Protein AF-A0A8A1MRL1-F1 (afdb_monomer)

Radius of gyration: 28.38 Å; Cα contacts (8 Å, |Δi|>4): 31; chains: 1; bounding box: 60×103×36 Å

Structure (mmCIF, N/CA/C/O backbone):
data_AF-A0A8A1MRL1-F1
#
_entry.id   AF-A0A8A1MRL1-F1
#
loop_
_atom_site.group_PDB
_atom_site.id
_atom_site.type_symbol
_atom_site.label_atom_id
_atom_site.label_alt_id
_atom_site.label_comp_id
_atom_site.label_asym_id
_atom_site.label_entity_id
_atom_site.label_seq_id
_atom_site.pdbx_PDB_ins_code
_atom_site.Cartn_x
_atom_site.Cartn_y
_atom_site.Cartn_z
_atom_site.occupancy
_atom_site.B_iso_or_equiv
_atom_site.auth_seq_id
_atom_site.auth_comp_id
_atom_site.auth_asym_id
_atom_site.auth_atom_id
_atom_site.pdbx_PDB_model_num
ATOM 1 N N . MET A 1 1 ? -22.180 30.311 -20.833 1.00 43.12 1 MET A N 1
ATOM 2 C CA . MET A 1 1 ? -21.777 28.913 -20.578 1.00 43.12 1 MET A CA 1
ATOM 3 C C . MET A 1 1 ? -21.797 28.727 -19.072 1.00 43.12 1 MET A C 1
ATOM 5 O O . MET A 1 1 ? -21.097 29.461 -18.391 1.00 43.12 1 MET A O 1
ATOM 9 N N . ALA A 1 2 ? -22.709 27.904 -18.555 1.00 48.59 2 ALA A N 1
ATOM 10 C CA . ALA A 1 2 ? -22.942 27.780 -17.118 1.00 48.59 2 ALA A CA 1
ATOM 11 C C . ALA A 1 2 ? -21.858 26.892 -16.495 1.00 48.59 2 ALA A C 1
ATOM 13 O O . ALA A 1 2 ? -21.764 25.704 -16.793 1.00 48.59 2 ALA A O 1
ATOM 14 N N . GLN A 1 3 ? -21.013 27.502 -15.671 1.00 61.34 3 GLN A N 1
ATOM 15 C CA . GLN A 1 3 ? -20.009 26.820 -14.872 1.00 61.34 3 GLN A CA 1
ATOM 16 C C . GLN A 1 3 ? -20.754 26.088 -13.751 1.00 61.34 3 GLN A C 1
ATOM 18 O O . GLN A 1 3 ? -21.244 26.714 -12.812 1.00 61.34 3 GLN A O 1
ATOM 23 N N . HIS A 1 4 ? -20.920 24.772 -13.898 1.00 56.91 4 HIS A N 1
ATOM 24 C CA . HIS A 1 4 ? -21.454 23.912 -12.847 1.00 56.91 4 HIS A CA 1
ATOM 25 C C . HIS A 1 4 ? -20.464 23.932 -11.683 1.00 56.91 4 HIS A C 1
ATOM 27 O O . HIS A 1 4 ? -19.473 23.206 -11.671 1.00 56.91 4 HIS A O 1
ATOM 33 N N . HIS A 1 5 ? -20.702 24.822 -10.725 1.00 59.00 5 HIS A N 1
ATOM 34 C CA . HIS A 1 5 ? -20.018 24.775 -9.449 1.00 59.00 5 HIS A CA 1
ATOM 35 C C . HIS A 1 5 ? -20.443 23.480 -8.759 1.00 59.00 5 HIS A C 1
ATOM 37 O O . HIS A 1 5 ? -21.606 23.319 -8.393 1.00 59.00 5 HIS A O 1
ATOM 43 N N . CYS A 1 6 ? -19.502 22.548 -8.604 1.00 58.97 6 CYS A N 1
ATOM 44 C CA . CYS A 1 6 ? -19.628 21.437 -7.671 1.00 58.97 6 CYS A CA 1
ATOM 45 C C . CYS A 1 6 ? -19.671 22.022 -6.256 1.00 58.97 6 CYS A C 1
ATOM 47 O O . CYS A 1 6 ? -18.657 22.094 -5.570 1.00 58.97 6 CYS A O 1
ATOM 49 N N . GLN A 1 7 ? -20.838 22.510 -5.847 1.00 65.31 7 GLN A N 1
ATOM 50 C CA . GLN A 1 7 ? -21.096 22.962 -4.491 1.00 65.31 7 GLN A CA 1
ATOM 51 C C . GLN A 1 7 ? -21.686 21.782 -3.711 1.00 65.31 7 GLN A C 1
ATOM 53 O O . GLN A 1 7 ? -22.851 21.781 -3.335 1.00 65.31 7 GLN A O 1
ATOM 58 N N . MET A 1 8 ? -20.883 20.733 -3.544 1.00 64.00 8 MET A N 1
ATOM 59 C CA . MET A 1 8 ? -21.145 19.708 -2.537 1.00 64.00 8 MET A CA 1
ATOM 60 C C . MET A 1 8 ? -20.453 20.138 -1.251 1.00 64.00 8 MET A C 1
ATOM 62 O O . MET A 1 8 ? -19.304 20.585 -1.299 1.00 64.00 8 MET A O 1
ATOM 66 N N . SER A 1 9 ? -21.148 20.020 -0.119 1.00 65.81 9 SER A N 1
ATOM 67 C CA . SER A 1 9 ? -20.500 20.244 1.167 1.00 65.81 9 SER A CA 1
ATOM 68 C C . SER A 1 9 ? -19.407 19.200 1.374 1.00 65.81 9 SER A C 1
ATOM 70 O O . SER A 1 9 ? -19.575 18.034 1.011 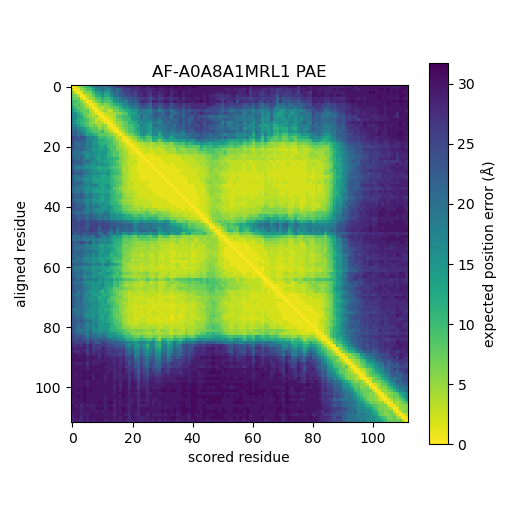1.00 65.81 9 SER A O 1
ATOM 72 N N . LEU A 1 10 ? -18.276 19.609 1.952 1.00 60.19 10 LEU A N 1
ATOM 73 C CA . LEU A 1 10 ? -17.169 18.697 2.244 1.00 60.19 10 LEU A CA 1
ATOM 74 C C . LEU A 1 10 ? -17.640 17.567 3.174 1.00 60.19 10 LEU A C 1
ATOM 76 O O . LEU A 1 10 ? -17.211 16.428 3.020 1.00 60.19 10 LEU A O 1
ATOM 80 N N . GLU A 1 11 ? -18.559 17.872 4.092 1.00 63.72 11 GLU A N 1
ATOM 81 C CA . GLU A 1 11 ? -19.136 16.886 5.011 1.00 63.72 11 GLU A CA 1
ATOM 82 C C . GLU A 1 11 ? -20.056 15.872 4.307 1.00 63.72 11 GLU A C 1
ATOM 84 O O . GLU A 1 11 ? -20.128 14.726 4.736 1.00 63.72 11 GLU A O 1
ATOM 89 N N . ASP A 1 12 ? -20.710 16.260 3.206 1.00 64.38 12 ASP A N 1
ATOM 90 C CA . ASP A 1 12 ? -21.551 15.361 2.396 1.00 64.38 12 ASP A CA 1
ATOM 91 C C . ASP A 1 12 ? -20.716 14.474 1.459 1.00 64.38 12 ASP A C 1
ATOM 93 O O . ASP A 1 12 ? -21.149 13.394 1.057 1.00 64.38 12 ASP A O 1
ATOM 97 N N . PHE A 1 13 ? -19.510 14.918 1.090 1.00 62.47 13 PHE A N 1
ATOM 98 C CA . PHE A 1 13 ? -18.565 14.122 0.304 1.00 62.47 13 PHE A CA 1
ATOM 99 C C . PHE A 1 13 ? -17.754 13.157 1.177 1.00 62.47 13 PHE A C 1
ATOM 101 O O . PHE A 1 13 ? -17.450 12.036 0.764 1.00 62.47 13 PHE A O 1
ATOM 108 N N . ILE A 1 14 ? -17.381 13.592 2.382 1.00 59.53 14 ILE A N 1
ATOM 109 C CA . ILE A 1 14 ? -16.550 12.820 3.299 1.00 59.53 14 ILE A CA 1
ATOM 110 C C . ILE A 1 14 ? -17.456 12.133 4.314 1.00 59.53 14 ILE A C 1
ATOM 112 O O . ILE A 1 14 ? -17.856 12.726 5.312 1.00 59.53 14 ILE A O 1
ATOM 116 N N . ASN A 1 15 ? -17.711 10.841 4.116 1.00 57.84 15 ASN A N 1
ATOM 117 C CA . ASN A 1 15 ? -18.248 10.023 5.195 1.00 57.84 15 ASN A CA 1
ATOM 118 C C . ASN A 1 15 ? -17.216 9.966 6.339 1.00 57.84 15 ASN A C 1
ATOM 120 O O . ASN A 1 15 ? -16.211 9.263 6.251 1.00 57.84 15 ASN A O 1
ATOM 124 N N . VAL A 1 16 ? -17.463 10.729 7.407 1.00 57.78 16 VAL A N 1
ATOM 125 C CA . VAL A 1 16 ? -16.606 10.790 8.608 1.00 57.78 16 VAL A CA 1
ATOM 126 C C . VAL A 1 16 ? -16.619 9.461 9.372 1.00 57.78 16 VAL A C 1
ATOM 128 O O . VAL A 1 16 ? -15.689 9.163 10.124 1.00 57.78 16 VAL A O 1
ATOM 131 N N . SER A 1 17 ? -17.635 8.624 9.141 1.00 60.84 17 SER A N 1
ATOM 132 C CA . SER A 1 17 ? -17.655 7.246 9.625 1.00 60.84 17 SER A CA 1
ATOM 133 C C . SER A 1 17 ? -16.708 6.420 8.759 1.00 60.84 17 SER A C 1
ATOM 135 O O . SER A 1 17 ? -17.100 5.854 7.738 1.00 60.84 17 SER A O 1
ATOM 137 N N . GLY A 1 18 ? -15.430 6.417 9.138 1.00 62.47 18 GLY A N 1
ATOM 138 C CA . GLY A 1 18 ? -14.414 5.614 8.474 1.00 62.47 18 GLY A CA 1
ATOM 139 C C . GLY A 1 18 ? -14.776 4.122 8.478 1.00 62.47 18 GLY A C 1
ATOM 140 O O . GLY A 1 18 ? -15.560 3.676 9.322 1.00 62.47 18 GLY A O 1
ATOM 141 N N . PRO A 1 19 ? -14.221 3.339 7.537 1.00 69.88 19 PRO A N 1
ATOM 142 C CA . PRO A 1 19 ? -14.375 1.891 7.542 1.00 69.88 19 PRO A CA 1
ATOM 143 C C . PRO A 1 19 ? -14.027 1.307 8.917 1.00 69.88 19 PRO A C 1
ATOM 145 O O . PRO A 1 19 ? -13.113 1.796 9.583 1.00 69.88 19 PRO A O 1
ATOM 148 N N . GLU A 1 20 ? -14.742 0.252 9.328 1.00 80.75 20 GLU A N 1
ATOM 149 C CA . GLU A 1 20 ? -14.473 -0.429 10.600 1.00 80.75 20 GLU A CA 1
ATOM 150 C C . GLU A 1 20 ? -12.977 -0.758 10.703 1.00 80.75 20 GLU A C 1
ATOM 152 O O . GLU A 1 20 ? -12.444 -1.274 9.724 1.00 80.75 20 GLU A O 1
ATOM 157 N N . PRO A 1 21 ? -12.273 -0.453 11.806 1.00 83.69 21 PRO A N 1
ATOM 158 C CA . PRO A 1 21 ? -10.837 -0.703 11.901 1.00 83.69 21 PRO A CA 1
ATOM 159 C C . PRO A 1 21 ? -10.501 -2.177 11.660 1.00 83.69 21 PRO A C 1
ATOM 161 O O . PRO A 1 21 ? -11.224 -3.067 12.108 1.00 83.69 21 PRO A O 1
ATOM 164 N N . LEU A 1 22 ? -9.388 -2.466 10.982 1.00 84.75 22 LEU A N 1
ATOM 165 C CA . LEU A 1 22 ? -8.916 -3.848 10.891 1.00 84.75 22 LEU A CA 1
ATOM 166 C C . LEU A 1 22 ? -8.490 -4.346 12.275 1.00 84.75 22 LEU A C 1
ATOM 168 O O . LEU A 1 22 ? -7.836 -3.633 13.042 1.00 8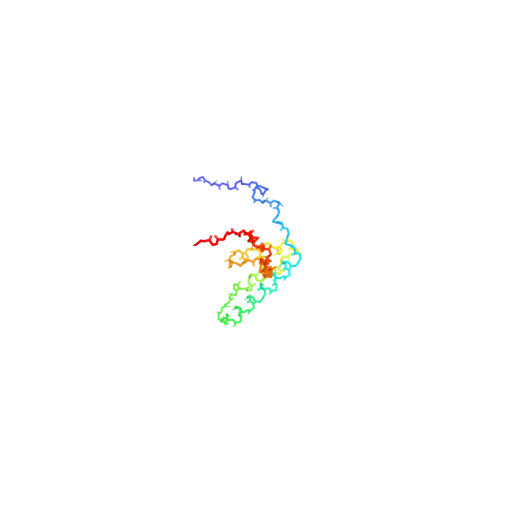4.75 22 LEU A O 1
ATOM 172 N N . ALA A 1 23 ? -8.804 -5.608 12.575 1.00 88.50 23 ALA A N 1
ATOM 173 C CA . ALA A 1 23 ? -8.244 -6.260 13.750 1.00 88.50 23 ALA A CA 1
ATOM 174 C C . ALA A 1 23 ? -6.713 -6.313 13.619 1.00 88.50 23 ALA A C 1
ATOM 176 O O . ALA A 1 23 ? -6.192 -6.584 12.537 1.00 88.50 23 ALA A O 1
ATOM 177 N N . ALA A 1 24 ? -5.977 -6.114 14.717 1.00 88.12 24 ALA A N 1
ATOM 178 C CA . ALA A 1 24 ? -4.511 -6.034 14.685 1.00 88.12 24 ALA A CA 1
ATOM 179 C C . ALA A 1 24 ? -3.848 -7.242 13.988 1.00 88.12 24 ALA A C 1
ATOM 181 O O . ALA A 1 24 ? -2.904 -7.079 13.216 1.00 88.12 24 ALA A O 1
ATOM 182 N N . VAL A 1 25 ? -4.391 -8.448 14.198 1.00 88.25 25 VAL A N 1
ATOM 183 C CA . VAL A 1 25 ? -3.923 -9.686 13.549 1.00 88.25 25 VAL A CA 1
ATOM 184 C C . VAL A 1 25 ? -4.150 -9.653 12.034 1.00 88.25 25 VAL A C 1
ATOM 186 O O . VAL A 1 25 ? -3.253 -10.004 11.270 1.00 88.25 25 VAL A O 1
ATOM 189 N N . GLN A 1 26 ? -5.325 -9.196 11.589 1.00 89.12 26 GLN A N 1
ATOM 190 C CA . GLN A 1 26 ? -5.637 -9.055 10.164 1.00 89.12 26 GLN A CA 1
ATOM 191 C C . GLN A 1 26 ? -4.735 -8.013 9.515 1.00 89.12 26 GLN A C 1
ATOM 193 O O . GLN A 1 26 ? -4.138 -8.290 8.480 1.00 89.12 26 GLN A O 1
ATOM 198 N N . ARG A 1 27 ? -4.569 -6.850 10.155 1.00 90.44 27 ARG A N 1
ATOM 199 C CA . ARG A 1 27 ? -3.690 -5.785 9.667 1.00 90.44 27 ARG A CA 1
ATOM 200 C C . ARG A 1 27 ? -2.256 -6.275 9.503 1.00 90.44 27 ARG A C 1
ATOM 202 O O . ARG A 1 27 ? -1.669 -6.057 8.447 1.00 90.44 27 ARG A O 1
ATOM 209 N N . SER A 1 28 ? -1.708 -6.957 10.513 1.00 90.75 28 SER A N 1
ATOM 210 C CA . SER A 1 28 ? -0.350 -7.514 10.446 1.00 90.75 28 SER A CA 1
ATOM 211 C C . SER A 1 28 ? -0.204 -8.461 9.260 1.00 90.75 28 SER A C 1
ATOM 213 O O . SER A 1 28 ? 0.705 -8.305 8.453 1.00 90.75 28 SER A O 1
ATOM 215 N N . ARG A 1 29 ? -1.147 -9.393 9.096 1.00 90.56 29 ARG A N 1
ATOM 216 C CA . ARG A 1 29 ? -1.107 -10.353 7.995 1.00 90.56 29 ARG A CA 1
ATOM 217 C C . ARG A 1 29 ? -1.234 -9.683 6.629 1.00 90.56 29 ARG A C 1
ATOM 219 O O . ARG A 1 29 ? -0.494 -10.021 5.706 1.00 90.56 29 ARG A O 1
ATOM 226 N N . MET A 1 30 ? -2.174 -8.747 6.499 1.00 91.56 30 MET A N 1
ATOM 227 C CA . MET A 1 30 ? -2.393 -8.025 5.251 1.00 91.56 30 MET A CA 1
ATOM 228 C C . MET A 1 30 ? -1.145 -7.251 4.842 1.00 91.56 30 MET A C 1
ATOM 230 O O . MET A 1 30 ? -0.768 -7.288 3.672 1.00 91.56 30 MET A O 1
ATOM 234 N N . LYS A 1 31 ? -0.492 -6.609 5.817 1.00 92.12 31 LYS A N 1
ATOM 235 C CA . LYS A 1 31 ? 0.772 -5.891 5.661 1.00 92.12 31 LYS A CA 1
ATOM 236 C C . LYS A 1 31 ? 1.903 -6.818 5.214 1.00 92.12 31 LYS A C 1
ATOM 238 O O . LYS A 1 31 ? 2.588 -6.498 4.246 1.00 92.12 31 LYS A O 1
ATOM 243 N N . ASP A 1 32 ? 2.087 -7.959 5.873 1.00 92.81 32 ASP A N 1
ATOM 244 C CA . ASP A 1 32 ? 3.165 -8.898 5.538 1.00 92.81 32 ASP A CA 1
ATOM 245 C C . ASP A 1 32 ? 3.022 -9.421 4.104 1.00 92.81 32 ASP A C 1
ATOM 247 O O . ASP A 1 32 ? 3.976 -9.419 3.322 1.00 92.81 32 ASP A O 1
ATOM 251 N N . ASN A 1 33 ? 1.803 -9.802 3.723 1.00 92.31 33 ASN A N 1
ATOM 252 C CA . ASN A 1 33 ? 1.516 -10.257 2.369 1.00 92.31 33 ASN A CA 1
ATOM 253 C C . ASN A 1 33 ? 1.608 -9.111 1.341 1.00 92.31 33 ASN A C 1
ATOM 255 O O . ASN A 1 33 ? 2.171 -9.302 0.268 1.00 92.31 33 ASN A O 1
ATOM 259 N N . PHE A 1 34 ? 1.166 -7.896 1.685 1.00 92.69 34 PHE A N 1
ATOM 260 C CA . PHE A 1 34 ? 1.345 -6.706 0.845 1.00 92.69 34 PHE A CA 1
ATOM 261 C C . PHE A 1 34 ? 2.823 -6.477 0.493 1.00 92.69 34 PHE A C 1
ATOM 263 O O . PHE A 1 34 ? 3.167 -6.384 -0.686 1.00 92.69 34 PHE A O 1
ATOM 270 N N . TYR A 1 35 ? 3.715 -6.464 1.489 1.00 92.56 35 TYR A N 1
ATOM 271 C CA . TYR A 1 35 ? 5.150 -6.303 1.240 1.00 92.56 35 TYR A CA 1
ATOM 272 C C . TYR A 1 35 ? 5.747 -7.479 0.462 1.00 92.56 35 TYR A C 1
ATOM 274 O O . TYR A 1 35 ? 6.619 -7.262 -0.381 1.00 92.56 35 TYR A O 1
ATOM 282 N N . SER A 1 36 ? 5.276 -8.707 0.702 1.00 91.31 36 SER A N 1
ATOM 283 C CA . SER A 1 36 ? 5.704 -9.886 -0.058 1.00 91.31 36 SER A CA 1
ATOM 284 C C . SER A 1 36 ? 5.382 -9.744 -1.550 1.00 91.31 36 SER A C 1
ATOM 286 O O . SER A 1 36 ? 6.274 -9.889 -2.389 1.00 91.31 36 SER A O 1
ATOM 288 N N . ILE A 1 37 ? 4.141 -9.361 -1.873 1.00 89.81 37 ILE A N 1
ATOM 289 C CA . ILE A 1 37 ? 3.675 -9.132 -3.245 1.00 89.81 37 ILE A CA 1
ATOM 290 C C . ILE A 1 37 ? 4.476 -8.005 -3.895 1.00 89.81 37 ILE A C 1
ATOM 292 O O . ILE A 1 37 ? 5.057 -8.197 -4.964 1.00 89.81 37 ILE A O 1
ATOM 296 N N . VAL A 1 38 ? 4.557 -6.840 -3.243 1.00 89.25 38 VAL A N 1
ATOM 297 C CA . VAL A 1 38 ? 5.273 -5.692 -3.809 1.00 89.25 38 VAL A CA 1
ATOM 298 C C . VAL A 1 38 ? 6.742 -6.031 -4.055 1.00 89.25 38 VAL A C 1
ATOM 300 O O . VAL A 1 38 ? 7.261 -5.740 -5.130 1.00 89.25 38 VAL A O 1
ATOM 303 N N . ASN A 1 39 ? 7.416 -6.688 -3.111 1.00 89.25 39 ASN A N 1
ATOM 304 C CA . ASN A 1 39 ? 8.823 -7.034 -3.275 1.00 89.25 39 ASN A CA 1
ATOM 305 C C . ASN A 1 39 ? 9.048 -8.068 -4.391 1.00 89.25 39 ASN A C 1
ATOM 307 O O . ASN A 1 39 ? 10.027 -7.952 -5.127 1.00 89.25 39 ASN A O 1
ATOM 311 N N . HIS A 1 40 ? 8.140 -9.037 -4.5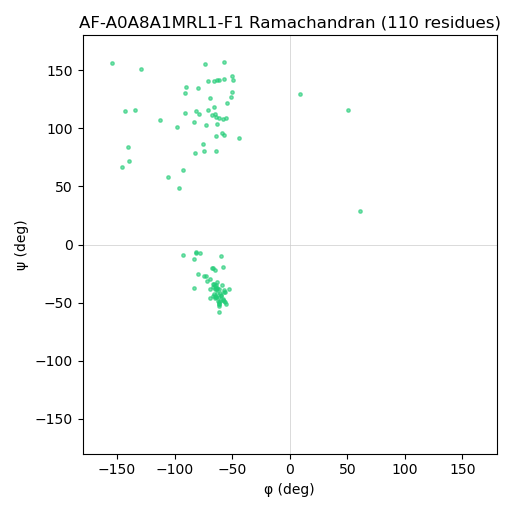51 1.00 89.19 40 HIS A N 1
ATOM 312 C CA . HIS A 1 40 ? 8.204 -10.019 -5.634 1.00 89.19 40 HIS A CA 1
ATOM 313 C C . HIS A 1 40 ? 8.127 -9.349 -7.010 1.00 89.19 40 HIS A C 1
ATOM 315 O O . HIS A 1 40 ? 8.999 -9.563 -7.850 1.00 89.19 40 HIS A O 1
ATOM 321 N N . PHE A 1 41 ? 7.128 -8.489 -7.224 1.00 86.50 41 PHE A N 1
ATOM 322 C CA . PHE A 1 41 ? 6.966 -7.811 -8.510 1.00 86.50 41 PHE A CA 1
ATOM 323 C C . PHE A 1 41 ? 8.024 -6.735 -8.745 1.00 86.50 41 PHE A C 1
ATOM 325 O O . PHE A 1 41 ? 8.460 -6.557 -9.878 1.00 86.50 41 PHE A O 1
ATOM 332 N N . ARG A 1 42 ? 8.515 -6.077 -7.690 1.00 85.06 42 ARG A N 1
ATOM 333 C CA . ARG A 1 42 ? 9.621 -5.118 -7.801 1.00 85.06 42 ARG A CA 1
ATOM 334 C C . ARG A 1 42 ? 10.903 -5.790 -8.283 1.00 85.06 42 ARG A C 1
ATOM 336 O O . ARG A 1 42 ? 11.627 -5.202 -9.072 1.00 85.06 42 ARG A O 1
ATOM 343 N N . ALA A 1 43 ? 11.181 -7.018 -7.844 1.00 83.75 43 ALA A N 1
ATOM 344 C CA . ALA A 1 43 ? 12.331 -7.779 -8.334 1.00 83.75 43 ALA A CA 1
ATOM 345 C C . ALA A 1 43 ? 12.221 -8.135 -9.831 1.00 83.75 43 ALA A C 1
ATOM 347 O O . ALA A 1 43 ? 13.238 -8.394 -10.469 1.00 83.75 43 ALA A O 1
ATOM 348 N N . ALA A 1 44 ? 11.003 -8.138 -10.381 1.00 83.12 44 ALA A N 1
ATOM 349 C CA . ALA A 1 44 ? 10.734 -8.357 -11.797 1.00 83.12 44 ALA A CA 1
ATOM 350 C C . ALA A 1 44 ? 10.650 -7.051 -12.618 1.00 83.12 44 ALA A C 1
ATOM 352 O O . ALA A 1 44 ? 10.587 -7.121 -13.846 1.00 83.12 44 ALA A O 1
ATOM 353 N N . GLU A 1 45 ? 10.644 -5.868 -11.984 1.00 79.56 45 GLU A N 1
ATOM 354 C CA . GLU A 1 45 ? 10.676 -4.590 -12.703 1.00 79.56 45 GLU A CA 1
ATOM 355 C C . GLU A 1 45 ? 12.049 -4.398 -13.365 1.00 79.56 45 GLU A C 1
ATOM 357 O O . GLU A 1 45 ? 13.098 -4.465 -12.725 1.00 79.56 45 GLU A O 1
ATOM 362 N N . THR A 1 46 ? 12.049 -4.138 -14.672 1.00 72.06 46 THR A N 1
ATOM 363 C CA . THR A 1 46 ? 13.263 -3.784 -15.411 1.00 72.06 46 THR A CA 1
ATOM 364 C C . THR A 1 46 ? 13.724 -2.379 -15.026 1.00 72.06 46 THR A C 1
ATOM 366 O O . THR A 1 46 ? 12.906 -1.464 -14.907 1.00 72.06 46 THR A O 1
ATOM 369 N N . SER A 1 47 ? 15.039 -2.186 -14.895 1.00 66.38 47 SER A N 1
ATOM 370 C CA . SER A 1 47 ? 15.682 -0.927 -14.474 1.00 66.38 47 SER A CA 1
ATOM 371 C C . SER A 1 47 ? 15.403 0.288 -15.365 1.00 66.38 47 SER A C 1
ATOM 373 O O . SER A 1 47 ? 15.736 1.406 -14.985 1.00 66.38 47 SER A O 1
ATOM 375 N N . ASP A 1 48 ? 14.797 0.086 -16.535 1.00 69.19 48 ASP A N 1
ATOM 376 C CA . ASP A 1 48 ? 14.515 1.138 -17.517 1.00 69.19 48 ASP A CA 1
ATOM 377 C C . ASP A 1 48 ? 13.296 2.003 -17.150 1.00 69.19 48 ASP A C 1
ATOM 379 O O . ASP A 1 48 ? 13.032 3.030 -17.780 1.00 69.19 48 ASP A O 1
ATOM 383 N N . ASN A 1 49 ? 12.552 1.628 -16.106 1.00 67.62 49 ASN A N 1
ATOM 384 C CA . ASN A 1 49 ? 11.410 2.401 -15.638 1.00 67.62 49 ASN A CA 1
ATOM 385 C C . ASN A 1 49 ? 11.865 3.539 -14.713 1.00 67.62 49 ASN A C 1
ATOM 387 O O . ASN A 1 49 ? 12.134 3.337 -13.532 1.00 67.62 49 ASN A O 1
ATOM 391 N N . VAL A 1 50 ? 11.844 4.772 -15.231 1.00 74.88 50 VAL A N 1
ATOM 392 C CA . VAL A 1 50 ? 12.055 6.020 -14.459 1.00 74.88 50 VAL A CA 1
ATOM 393 C C . VAL A 1 50 ? 11.035 6.170 -13.313 1.00 74.88 50 VAL A C 1
ATOM 395 O O . VAL A 1 50 ? 11.259 6.916 -12.362 1.00 74.88 50 VAL A O 1
ATOM 398 N N . TYR A 1 51 ? 9.913 5.446 -13.384 1.00 80.56 51 TYR A N 1
ATOM 399 C CA . TYR A 1 51 ? 8.839 5.481 -12.401 1.00 80.56 51 TYR A CA 1
ATOM 400 C C . TYR A 1 51 ? 8.362 4.073 -12.020 1.00 80.56 51 TYR A C 1
ATOM 402 O O . TYR A 1 51 ? 7.780 3.367 -12.846 1.00 80.56 51 TYR A O 1
ATOM 410 N N . SER A 1 52 ? 8.550 3.692 -10.753 1.00 84.12 52 SER A N 1
ATOM 411 C CA . SER A 1 52 ? 8.013 2.443 -10.201 1.00 84.12 52 SER A CA 1
ATOM 412 C C . SER A 1 52 ? 6.632 2.684 -9.595 1.00 84.12 52 SER A C 1
ATOM 414 O O . SER A 1 52 ? 6.475 3.372 -8.582 1.00 84.12 52 SER A O 1
ATOM 416 N N . ARG A 1 53 ? 5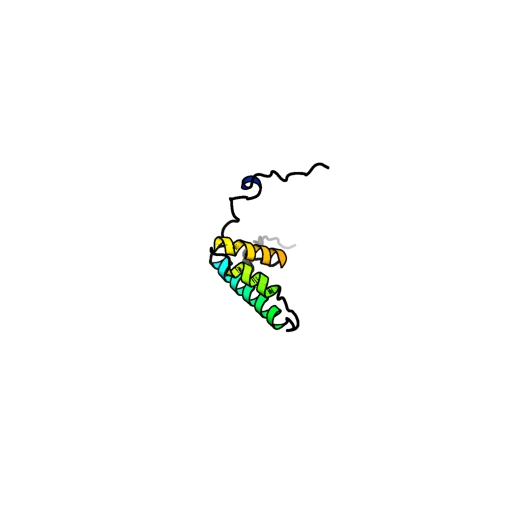.612 2.085 -10.217 1.00 83.69 53 ARG A N 1
ATOM 417 C CA . ARG A 1 53 ? 4.231 2.124 -9.710 1.00 83.69 53 ARG A CA 1
ATOM 418 C C . ARG A 1 53 ? 4.115 1.385 -8.380 1.00 83.69 53 ARG A C 1
ATOM 420 O O . ARG A 1 53 ? 3.356 1.805 -7.515 1.00 83.69 53 ARG A O 1
ATOM 427 N N . LEU A 1 54 ? 4.893 0.320 -8.205 1.00 85.81 54 LEU A N 1
ATOM 428 C CA . LEU A 1 54 ? 4.930 -0.448 -6.965 1.00 85.81 54 LEU A CA 1
ATOM 429 C C . LEU A 1 54 ? 5.486 0.380 -5.804 1.00 85.81 54 LEU A C 1
ATOM 431 O O . LEU A 1 54 ? 4.90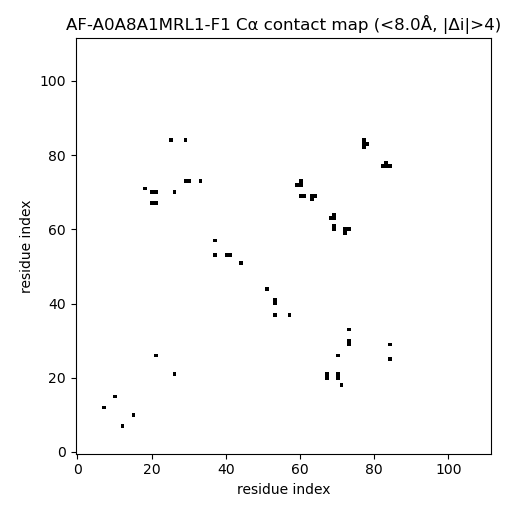2 0.378 -4.721 1.00 85.81 54 LEU A O 1
ATOM 435 N N . LEU A 1 55 ? 6.557 1.148 -6.039 1.00 87.25 55 LEU A N 1
ATOM 436 C CA . LEU A 1 55 ? 7.083 2.064 -5.026 1.00 87.25 55 LEU A CA 1
ATOM 437 C C . LEU A 1 55 ? 6.078 3.158 -4.664 1.00 87.25 55 LEU A C 1
ATOM 439 O O . LEU A 1 55 ? 5.946 3.464 -3.484 1.00 87.25 55 LEU A O 1
ATOM 443 N N . LEU A 1 56 ? 5.323 3.699 -5.630 1.00 88.25 56 LEU A N 1
ATOM 444 C CA . LEU A 1 56 ? 4.258 4.657 -5.318 1.00 88.25 56 LEU A CA 1
ATOM 445 C C . LEU A 1 56 ? 3.256 4.066 -4.318 1.00 88.25 56 LEU A C 1
ATOM 447 O O . LEU A 1 56 ? 2.931 4.713 -3.325 1.00 88.25 56 LEU A O 1
ATOM 451 N N . VAL A 1 57 ? 2.770 2.849 -4.572 1.00 87.94 57 VAL A N 1
ATOM 452 C CA . VAL A 1 57 ? 1.788 2.193 -3.697 1.00 87.94 57 VAL A CA 1
ATOM 453 C C . VAL A 1 57 ? 2.380 1.937 -2.307 1.00 87.94 57 VAL A C 1
ATOM 455 O O . VAL A 1 57 ? 1.715 2.210 -1.308 1.00 87.94 57 VAL A O 1
ATOM 458 N N . CYS A 1 58 ? 3.641 1.498 -2.223 1.00 90.12 58 CYS A N 1
ATOM 459 C CA . CYS A 1 58 ? 4.354 1.383 -0.946 1.00 90.12 58 CYS A CA 1
ATOM 460 C C . CYS A 1 58 ? 4.427 2.713 -0.200 1.00 90.12 58 CYS A C 1
ATOM 462 O O . CYS A 1 58 ? 4.106 2.760 0.983 1.00 90.12 58 CYS A O 1
ATOM 464 N N . TYR A 1 59 ? 4.790 3.799 -0.880 1.00 90.00 59 TYR A N 1
ATOM 465 C CA . TYR A 1 59 ? 4.875 5.107 -0.245 1.00 90.00 59 TYR A CA 1
ATOM 466 C C . TYR A 1 59 ? 3.514 5.610 0.223 1.00 90.00 59 TYR A C 1
ATOM 468 O O . TYR A 1 59 ? 3.424 6.156 1.318 1.00 90.00 59 TYR A O 1
ATOM 476 N N . MET A 1 60 ? 2.436 5.382 -0.532 1.00 89.31 60 MET A N 1
ATOM 477 C CA . MET A 1 60 ? 1.098 5.736 -0.050 1.00 89.31 60 MET A CA 1
ATOM 478 C C . MET A 1 60 ? 0.775 5.052 1.281 1.00 89.31 60 MET A C 1
ATOM 480 O O . MET A 1 60 ? 0.234 5.697 2.171 1.00 89.31 60 MET A O 1
ATOM 484 N N . TYR A 1 61 ? 1.147 3.780 1.437 1.00 90.50 61 TYR A N 1
ATOM 485 C CA . TYR A 1 61 ? 0.983 3.057 2.695 1.00 90.50 61 TYR A CA 1
ATOM 486 C C . TYR A 1 61 ? 1.920 3.573 3.805 1.00 90.50 61 TYR A C 1
ATOM 488 O O . TYR A 1 61 ? 1.478 3.803 4.929 1.00 90.50 61 TYR A O 1
ATOM 496 N N . GLU A 1 62 ? 3.204 3.793 3.510 1.00 89.25 62 GLU A N 1
ATOM 497 C CA . GLU A 1 62 ? 4.204 4.220 4.502 1.00 89.25 62 GLU A CA 1
ATOM 498 C C . GLU A 1 62 ? 3.961 5.634 5.044 1.00 89.25 62 GLU A C 1
ATOM 500 O O . GLU A 1 62 ? 4.214 5.896 6.221 1.00 89.25 62 GLU A O 1
ATOM 505 N N . TYR A 1 63 ? 3.440 6.543 4.216 1.00 89.69 63 TYR A N 1
ATOM 506 C CA . TYR A 1 63 ? 3.156 7.922 4.621 1.00 89.69 63 TYR A CA 1
ATOM 507 C C . TYR A 1 63 ? 1.821 8.088 5.369 1.00 89.69 63 TYR A C 1
ATOM 509 O O . TYR A 1 63 ? 1.557 9.161 5.923 1.00 89.69 63 TYR A O 1
ATOM 517 N N . CYS A 1 64 ? 0.994 7.043 5.458 1.00 88.75 64 CYS A N 1
ATOM 518 C CA . CYS A 1 64 ? -0.176 7.030 6.332 1.00 88.75 64 CYS A CA 1
ATOM 519 C C . CYS A 1 64 ? 0.258 7.070 7.811 1.00 88.75 64 CYS A C 1
ATOM 521 O O . CYS A 1 64 ? 0.929 6.167 8.310 1.00 88.75 64 CYS A O 1
ATOM 523 N N . ARG A 1 65 ? -0.138 8.134 8.528 1.00 84.50 65 ARG A N 1
ATOM 524 C CA . ARG A 1 65 ? 0.350 8.453 9.887 1.00 84.50 65 ARG A CA 1
ATOM 525 C C . ARG A 1 65 ? -0.356 7.705 11.020 1.00 84.50 65 ARG A C 1
ATOM 527 O O . ARG A 1 65 ? 0.112 7.763 12.153 1.00 84.50 65 ARG A O 1
ATOM 534 N N . SER A 1 66 ? -1.483 7.056 10.747 1.00 85.06 66 SER A N 1
ATOM 535 C CA . SER A 1 66 ? -2.242 6.276 11.72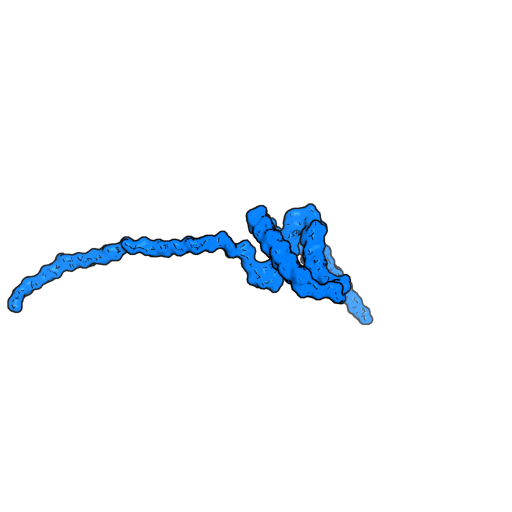9 1.00 85.06 66 SER A CA 1
ATOM 536 C C . SER A 1 66 ? -2.549 4.884 11.191 1.00 85.06 66 SER A C 1
AT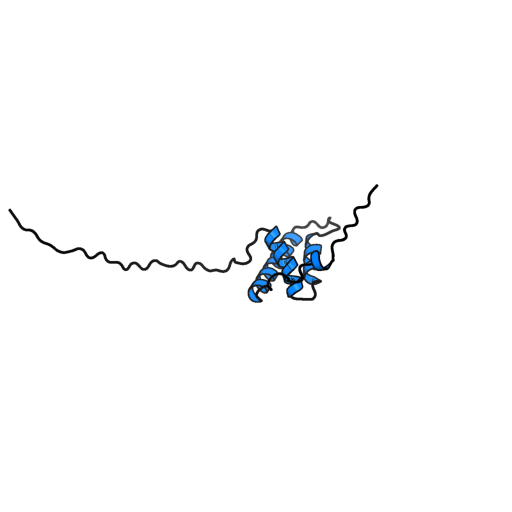OM 538 O O . SER A 1 66 ? -2.731 4.711 9.986 1.00 85.06 66 SER A O 1
ATOM 540 N N . GLU A 1 67 ? -2.670 3.902 12.083 1.00 83.75 67 GLU A N 1
ATOM 541 C CA . GLU A 1 67 ? -3.066 2.539 11.706 1.00 83.75 67 GLU A CA 1
ATOM 542 C C . GLU A 1 67 ? -4.408 2.526 10.959 1.00 83.75 67 GLU A C 1
ATOM 544 O O . GLU A 1 67 ? -4.553 1.877 9.932 1.00 83.75 67 GLU A O 1
ATOM 549 N N . LEU A 1 68 ? -5.358 3.344 11.414 1.00 83.06 68 LEU A N 1
ATOM 550 C CA . LEU A 1 68 ? -6.660 3.526 10.772 1.00 83.06 68 LEU A CA 1
ATOM 551 C C . LEU A 1 68 ? -6.542 4.082 9.345 1.00 83.06 68 LEU A C 1
ATOM 553 O O . LEU A 1 68 ? -7.263 3.655 8.450 1.00 83.06 68 LEU A O 1
ATOM 557 N N . SER A 1 69 ? -5.610 5.010 9.109 1.00 84.44 69 SER A N 1
ATOM 558 C CA . SER A 1 69 ? -5.348 5.529 7.761 1.00 84.44 69 SER A CA 1
ATOM 559 C C . SER A 1 69 ? -4.624 4.527 6.863 1.00 84.44 69 SER A C 1
ATOM 561 O O . SER A 1 69 ? -4.805 4.586 5.654 1.00 84.44 69 SER A O 1
ATOM 563 N N . GLN A 1 70 ? -3.842 3.610 7.443 1.00 89.31 70 GLN A N 1
ATOM 564 C CA . GLN A 1 70 ? -3.164 2.519 6.734 1.00 89.31 70 GLN A CA 1
ATOM 565 C C . GLN A 1 70 ? -4.122 1.395 6.325 1.00 89.31 70 GLN A C 1
ATOM 567 O O . GLN A 1 70 ? -3.880 0.718 5.325 1.00 89.31 70 GLN A O 1
ATOM 572 N N . ASP A 1 71 ? -5.218 1.213 7.062 1.00 89.31 71 ASP A N 1
ATOM 573 C CA . ASP A 1 71 ? -6.220 0.191 6.756 1.00 89.31 71 ASP A CA 1
ATOM 574 C C . ASP A 1 71 ? -6.909 0.462 5.403 1.00 89.31 71 ASP A C 1
ATOM 576 O O . ASP A 1 71 ? -7.190 -0.476 4.658 1.00 89.31 71 ASP A O 1
ATOM 580 N N . THR A 1 72 ? -7.114 1.732 5.037 1.00 87.44 72 THR A N 1
ATOM 581 C CA . THR A 1 72 ? -7.729 2.135 3.760 1.00 87.44 72 THR A CA 1
ATOM 582 C C . THR A 1 72 ? -6.936 1.678 2.528 1.00 87.44 72 THR A C 1
ATOM 584 O O . THR A 1 72 ? -7.502 0.949 1.714 1.00 87.44 72 THR A O 1
ATOM 587 N N . PRO A 1 73 ? -5.650 2.043 2.341 1.00 88.25 73 PRO A N 1
ATOM 588 C CA . PRO A 1 73 ? -4.881 1.582 1.190 1.00 88.25 73 PRO A CA 1
ATOM 589 C C . PRO A 1 73 ? -4.697 0.060 1.188 1.00 88.25 73 PRO A C 1
ATOM 591 O O . PRO A 1 73 ? -4.699 -0.531 0.112 1.00 88.25 73 PRO A O 1
ATOM 594 N N . LEU A 1 74 ? -4.602 -0.584 2.360 1.00 89.56 74 LEU A N 1
ATOM 595 C CA . LEU A 1 74 ? -4.559 -2.046 2.457 1.00 89.56 74 LEU A CA 1
ATOM 596 C C . LEU A 1 74 ? -5.843 -2.689 1.923 1.00 89.56 74 LEU A C 1
ATOM 598 O O . LEU A 1 74 ? -5.761 -3.601 1.107 1.00 89.56 74 LEU A O 1
ATOM 602 N N . ARG A 1 75 ? -7.023 -2.212 2.334 1.00 88.38 75 ARG A N 1
ATOM 603 C CA . ARG A 1 75 ? -8.307 -2.722 1.825 1.00 88.38 75 ARG A CA 1
ATOM 604 C C . ARG A 1 75 ? -8.444 -2.508 0.331 1.00 88.38 75 ARG A C 1
ATOM 606 O O . ARG A 1 75 ? -8.644 -3.472 -0.390 1.00 88.38 75 ARG A O 1
ATOM 613 N N . THR A 1 76 ? -8.213 -1.285 -0.139 1.00 88.06 76 THR A N 1
ATOM 614 C CA . THR A 1 76 ? -8.288 -0.964 -1.568 1.00 88.06 76 THR A CA 1
ATOM 615 C C . THR A 1 76 ? -7.343 -1.833 -2.399 1.00 88.06 76 THR A C 1
ATOM 617 O O . THR A 1 76 ? -7.708 -2.266 -3.488 1.00 88.06 76 THR A O 1
ATOM 620 N N . PHE A 1 77 ? -6.136 -2.115 -1.899 1.00 88.75 77 PHE A N 1
ATOM 621 C CA . PHE A 1 77 ? -5.195 -3.005 -2.576 1.00 88.75 77 PHE A CA 1
ATOM 622 C C . PHE A 1 77 ? -5.727 -4.441 -2.670 1.00 88.75 77 PHE A C 1
ATOM 624 O O . PHE A 1 77 ? -5.655 -5.050 -3.734 1.00 88.75 77 PHE A O 1
ATOM 631 N N . TYR A 1 78 ? -6.275 -4.976 -1.579 1.00 89.12 78 TYR A N 1
ATOM 632 C CA . TYR A 1 78 ? -6.837 -6.329 -1.551 1.00 89.12 78 TYR A CA 1
ATOM 633 C C . TYR A 1 78 ? -8.083 -6.449 -2.426 1.00 89.12 78 TYR A C 1
ATOM 635 O O . TYR A 1 78 ? -8.162 -7.377 -3.228 1.00 89.12 78 TYR A O 1
ATOM 643 N N . ASP A 1 79 ? -8.987 -5.473 -2.350 1.00 88.12 79 ASP A N 1
ATOM 644 C CA . ASP A 1 79 ? -10.190 -5.400 -3.180 1.00 88.12 79 ASP A CA 1
ATOM 645 C C . ASP A 1 79 ? -9.824 -5.342 -4.670 1.00 88.12 79 ASP A C 1
ATOM 647 O O . ASP A 1 79 ? -10.393 -6.067 -5.484 1.00 88.12 79 ASP A O 1
ATOM 651 N N . PHE A 1 80 ? -8.822 -4.532 -5.035 1.00 85.31 80 PHE A N 1
ATOM 652 C CA . PHE A 1 80 ? -8.326 -4.438 -6.410 1.00 85.31 80 PHE A CA 1
ATOM 653 C C . PHE A 1 80 ? -7.711 -5.753 -6.906 1.00 85.31 80 PHE A C 1
ATOM 655 O O . PHE A 1 80 ? -7.890 -6.128 -8.064 1.00 85.31 80 PHE A O 1
ATOM 662 N N . MET A 1 81 ? -6.989 -6.458 -6.035 1.00 84.94 81 MET A N 1
ATOM 663 C CA . MET A 1 81 ? -6.355 -7.738 -6.356 1.00 84.94 81 MET A CA 1
ATOM 664 C C . MET A 1 81 ? -7.326 -8.927 -6.263 1.00 84.94 81 MET A C 1
ATOM 666 O O . MET A 1 81 ? -6.939 -10.046 -6.601 1.00 84.94 81 MET A O 1
ATOM 670 N N . GLY A 1 82 ? -8.562 -8.714 -5.796 1.00 85.88 82 GLY A N 1
ATOM 671 C CA . GLY A 1 82 ? -9.520 -9.784 -5.514 1.00 85.88 82 GLY A CA 1
ATOM 672 C C . GLY A 1 82 ? -9.032 -10.756 -4.434 1.00 85.88 82 GLY A C 1
ATOM 673 O O . GLY A 1 82 ? -9.364 -11.939 -4.475 1.00 85.88 82 GLY A O 1
ATOM 674 N N . LEU A 1 83 ? -8.196 -10.281 -3.506 1.00 85.12 83 LEU A N 1
ATOM 675 C CA . LEU A 1 83 ? -7.642 -11.085 -2.421 1.00 85.12 83 LEU A CA 1
ATOM 676 C C . LEU A 1 83 ? -8.557 -11.007 -1.205 1.00 85.12 83 LEU A C 1
ATOM 678 O O . LEU A 1 83 ? -8.897 -9.918 -0.747 1.00 85.12 83 LEU A O 1
ATOM 682 N N . ASP A 1 84 ? -8.896 -12.160 -0.638 1.00 81.62 84 ASP A N 1
ATOM 683 C CA . ASP A 1 84 ? -9.622 -12.193 0.623 1.00 81.62 84 ASP A CA 1
ATOM 684 C C . ASP A 1 84 ? -8.659 -11.970 1.802 1.00 81.62 84 ASP A C 1
ATOM 686 O O . ASP A 1 84 ? -7.577 -12.558 1.894 1.00 81.62 84 ASP A O 1
ATOM 690 N N . VAL A 1 85 ? -9.076 -11.116 2.733 1.00 65.62 85 VAL A N 1
ATOM 691 C CA . VAL A 1 85 ? -8.401 -10.867 4.014 1.00 65.62 85 VAL A CA 1
ATOM 692 C C . VAL A 1 85 ? -8.482 -12.110 4.920 1.00 65.62 85 VAL A C 1
ATOM 694 O O . VAL A 1 85 ? -7.659 -12.284 5.826 1.00 65.62 85 VAL A O 1
ATOM 697 N N . PHE A 1 86 ? -9.436 -13.010 4.647 1.00 62.56 86 PHE A N 1
ATOM 698 C CA . PHE A 1 86 ? -9.751 -14.206 5.427 1.00 62.56 86 PHE A CA 1
ATOM 699 C C . PHE A 1 86 ? -9.295 -15.534 4.801 1.00 62.56 86 PHE A C 1
ATOM 701 O O . PHE A 1 86 ? -10.069 -16.475 4.703 1.00 62.56 86 PHE A O 1
ATOM 708 N N . GLU A 1 87 ? -8.010 -15.722 4.513 1.00 56.69 87 GLU A N 1
ATOM 709 C CA . GLU A 1 87 ? -7.485 -17.087 4.282 1.00 56.69 87 GLU A CA 1
ATOM 710 C C . GLU A 1 87 ? -6.852 -17.658 5.562 1.00 56.69 87 GLU A C 1
ATOM 712 O O . GLU A 1 87 ? -5.696 -18.052 5.618 1.00 56.69 87 GLU A O 1
ATOM 717 N N . ALA A 1 88 ? -7.543 -17.568 6.699 1.00 51.31 88 ALA A N 1
ATOM 718 C CA . ALA A 1 88 ? -7.223 -18.381 7.880 1.00 51.31 88 ALA A CA 1
ATOM 719 C C . ALA A 1 88 ? -8.505 -18.734 8.624 1.00 51.31 88 ALA A C 1
ATOM 721 O O . ALA A 1 88 ? -8.730 -18.340 9.766 1.00 51.31 88 ALA A O 1
ATOM 722 N N . SER A 1 89 ? -9.335 -19.540 7.978 1.00 45.06 89 SER A N 1
ATOM 723 C CA . SER A 1 89 ? -10.025 -20.573 8.730 1.00 45.06 89 SER A CA 1
ATOM 724 C C . SER A 1 89 ? -9.472 -21.896 8.234 1.00 45.06 89 SER A C 1
ATOM 726 O O . SER A 1 89 ? -9.695 -22.304 7.100 1.00 45.06 89 SER A O 1
ATOM 728 N N . GLY A 1 90 ? -8.661 -22.535 9.080 1.00 45.97 90 GLY A N 1
ATOM 729 C CA . GLY A 1 90 ? -8.326 -23.931 8.875 1.00 45.97 90 GLY A CA 1
ATOM 730 C C . GLY A 1 90 ? -9.617 -24.704 8.648 1.00 45.97 90 GLY A C 1
ATOM 731 O O . GLY A 1 90 ? -10.633 -24.419 9.288 1.00 45.97 90 GLY A O 1
ATOM 732 N N . LEU A 1 91 ? -9.562 -25.665 7.732 1.00 42.25 91 LEU A N 1
ATOM 733 C CA . LEU A 1 91 ? -10.547 -26.722 7.589 1.00 42.25 91 LEU A CA 1
ATOM 734 C C . LEU A 1 91 ? -10.903 -27.278 8.979 1.00 42.25 91 LEU A C 1
ATOM 736 O O . LEU A 1 91 ? -10.301 -28.233 9.460 1.00 42.25 91 LEU A O 1
ATOM 740 N N . ARG A 1 92 ? -11.934 -26.727 9.627 1.00 44.94 92 ARG A N 1
ATOM 741 C CA . ARG A 1 92 ? -12.815 -27.536 10.454 1.00 44.94 92 ARG A CA 1
ATOM 742 C C . ARG A 1 92 ? -13.663 -28.308 9.461 1.00 44.94 92 ARG A C 1
ATOM 744 O O . ARG A 1 92 ? -14.790 -27.940 9.154 1.00 44.94 92 ARG A O 1
ATOM 751 N N . THR A 1 93 ? -13.083 -29.388 8.942 1.00 45.25 93 THR A N 1
ATOM 752 C CA . THR A 1 93 ? -13.861 -30.549 8.532 1.00 45.25 93 THR A CA 1
ATOM 753 C C . THR A 1 93 ? -14.637 -30.981 9.764 1.00 45.25 93 THR A C 1
ATOM 755 O O . THR A 1 93 ? -14.117 -31.677 10.635 1.00 45.25 93 THR A O 1
ATOM 758 N N . THR A 1 94 ? -15.869 -30.497 9.877 1.00 49.03 94 THR A N 1
ATOM 759 C CA . THR A 1 94 ? -16.876 -31.087 10.744 1.00 49.03 94 THR A CA 1
ATOM 760 C C . THR A 1 94 ? -17.028 -32.523 10.262 1.00 49.03 94 THR A C 1
ATOM 762 O O . THR A 1 94 ? -17.691 -32.789 9.264 1.00 49.03 94 THR A O 1
ATOM 765 N N . GLN A 1 95 ? -16.322 -33.445 10.913 1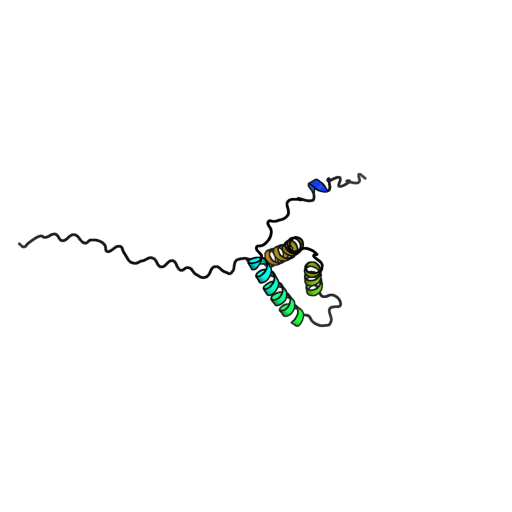.00 49.97 95 GLN A N 1
ATOM 766 C CA . GLN A 1 95 ? -16.608 -34.864 10.806 1.00 49.97 95 GLN A CA 1
ATOM 767 C C . GLN A 1 95 ? -18.087 -35.053 11.162 1.00 49.97 95 GLN A C 1
ATOM 769 O O . GLN A 1 95 ? -18.477 -34.688 12.274 1.00 49.97 95 GLN A O 1
ATOM 774 N N . PRO A 1 96 ? -18.928 -35.613 10.278 1.00 44.44 96 PRO A N 1
ATOM 775 C CA . PRO A 1 96 ? -20.170 -36.192 10.744 1.00 44.44 96 PRO A CA 1
ATOM 776 C C . PRO A 1 96 ? -19.797 -37.425 11.572 1.00 44.44 96 PRO A C 1
ATOM 778 O O . PRO A 1 96 ? -19.266 -38.403 11.046 1.00 44.44 96 PRO A O 1
ATOM 781 N N . SER A 1 97 ? -20.024 -37.360 12.884 1.00 44.09 97 SER A N 1
ATOM 782 C CA . SER A 1 97 ? -19.974 -38.534 13.755 1.00 44.09 97 SER A CA 1
ATOM 783 C C . SER A 1 97 ? -20.855 -39.640 13.161 1.00 44.09 97 SER A C 1
ATOM 785 O O . SER A 1 97 ? -22.037 -39.390 12.909 1.00 44.09 97 SER A O 1
ATOM 787 N N . PRO A 1 98 ? -20.347 -40.866 12.959 1.00 51.44 98 PRO A N 1
ATOM 788 C CA . PRO A 1 98 ? -21.170 -41.985 12.543 1.00 51.44 98 PRO A CA 1
ATOM 789 C C . PRO A 1 98 ? -21.841 -42.568 13.788 1.00 51.44 98 PRO A C 1
ATOM 791 O O . PRO A 1 98 ? -21.395 -43.570 14.334 1.00 51.44 98 PRO A O 1
ATOM 794 N N . SER A 1 99 ? -22.907 -41.923 14.257 1.00 49.97 99 SER A N 1
ATOM 795 C CA . SER A 1 99 ? -23.724 -42.456 15.351 1.00 49.97 99 SER A CA 1
ATOM 796 C C . SER A 1 99 ? -25.201 -42.213 15.089 1.00 49.97 99 SER A C 1
ATOM 798 O O . SER A 1 99 ? -25.856 -41.417 15.752 1.00 49.97 99 SER A O 1
ATOM 800 N N . THR A 1 100 ? -25.757 -42.939 14.128 1.00 49.81 100 THR A N 1
ATOM 801 C CA . THR A 1 100 ? -27.150 -43.383 14.232 1.00 49.81 100 THR A CA 1
ATOM 802 C C . THR A 1 100 ? -27.198 -44.799 13.685 1.00 49.81 100 THR A C 1
ATOM 804 O O . THR A 1 100 ? -27.417 -45.037 12.501 1.00 49.81 100 THR A O 1
ATOM 807 N N . SER A 1 101 ? -26.873 -45.741 14.573 1.00 46.28 101 SER A N 1
ATOM 808 C CA . SER A 1 101 ? -27.172 -47.155 14.393 1.00 46.28 101 SER A CA 1
ATOM 809 C C . SER A 1 101 ? -28.680 -47.262 14.215 1.00 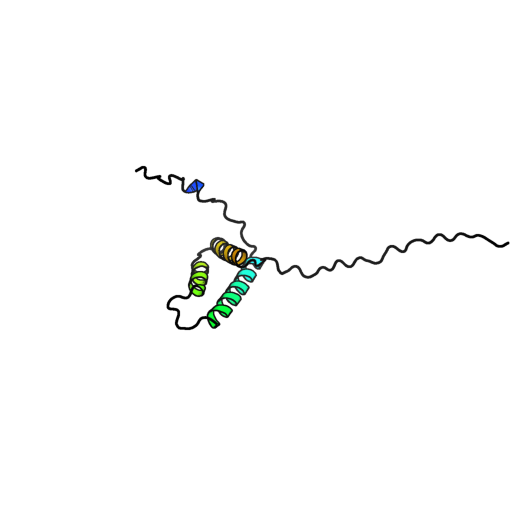46.28 101 SER A C 1
ATOM 811 O O . SER A 1 101 ? -29.435 -47.007 15.148 1.00 46.28 101 SER A O 1
ATOM 813 N N . LEU A 1 102 ? -29.101 -47.552 12.990 1.00 44.38 102 LEU A N 1
ATOM 814 C CA . LEU A 1 102 ? -30.484 -47.821 12.646 1.00 44.38 102 LEU A CA 1
ATOM 815 C C . LEU A 1 102 ? -30.899 -49.094 13.396 1.00 44.38 102 LEU A C 1
ATOM 817 O O . LEU A 1 102 ? -30.403 -50.182 13.098 1.00 44.38 102 LEU A O 1
ATOM 821 N N . ASP A 1 103 ? -31.759 -48.941 14.399 1.00 49.47 103 ASP A N 1
ATOM 822 C CA . ASP A 1 103 ? -32.415 -50.044 15.092 1.00 49.47 103 ASP A CA 1
ATOM 823 C C . ASP A 1 103 ? -33.151 -50.920 14.072 1.00 49.47 103 ASP A C 1
ATOM 825 O O . ASP A 1 103 ? -34.165 -50.528 13.495 1.00 49.47 103 ASP A O 1
ATOM 829 N N . ILE A 1 104 ? -32.624 -52.121 13.835 1.00 50.09 104 ILE A N 1
ATOM 830 C CA . ILE A 1 104 ? -33.319 -53.172 13.093 1.00 50.09 104 ILE A CA 1
ATOM 831 C C . ILE A 1 104 ? -34.274 -53.853 14.082 1.00 50.09 104 ILE A C 1
ATOM 833 O O . ILE A 1 104 ? -33.799 -54.514 15.014 1.00 50.09 104 ILE A O 1
ATOM 837 N N . PRO A 1 105 ? -35.606 -53.771 13.914 1.00 47.12 105 PRO A N 1
ATOM 838 C CA . PRO A 1 105 ? -36.506 -54.540 14.753 1.00 47.12 105 PRO A CA 1
ATOM 839 C C . PRO A 1 105 ? -36.416 -56.029 14.395 1.00 47.12 105 PRO A C 1
ATOM 841 O O . PRO A 1 105 ? -36.790 -56.469 13.307 1.00 47.12 105 PRO A O 1
ATOM 844 N N . LYS A 1 106 ? -35.953 -56.827 15.363 1.00 50.50 106 LYS A N 1
ATOM 845 C CA . LYS A 1 106 ? -36.182 -58.274 15.416 1.00 50.50 106 LYS A CA 1
ATOM 846 C C . LYS A 1 106 ? -37.688 -58.539 15.512 1.00 50.50 106 LYS A C 1
ATOM 848 O O . LYS A 1 106 ? -38.285 -58.374 16.569 1.00 50.50 106 LYS A O 1
ATOM 853 N N . SER A 1 107 ? -38.275 -59.052 14.442 1.00 47.31 107 SER A N 1
ATOM 854 C CA . SER A 1 107 ? -39.435 -59.948 14.505 1.00 47.31 107 SER A CA 1
ATOM 855 C C . SER A 1 107 ? -39.233 -60.966 13.380 1.00 47.31 107 SER A C 1
ATOM 857 O O . SER A 1 107 ? -38.936 -60.579 12.256 1.00 47.31 107 SER A O 1
ATOM 859 N N . SER A 1 108 ? -39.037 -62.256 13.699 1.00 49.97 108 SER A N 1
ATOM 860 C CA . SER A 1 108 ? -40.103 -63.279 13.790 1.00 49.97 108 SER A CA 1
ATOM 861 C C . SER A 1 108 ? -40.940 -63.224 12.511 1.00 49.97 108 SER A C 1
ATOM 863 O O . SER A 1 108 ? -41.429 -62.153 12.211 1.00 49.97 108 SER A O 1
ATOM 865 N N . TRP A 1 109 ? -40.992 -64.248 11.655 1.00 39.59 109 TRP A N 1
ATOM 866 C CA . TRP A 1 109 ? -41.987 -65.322 11.748 1.00 39.59 109 TRP A CA 1
ATOM 867 C C . TRP A 1 109 ? -41.511 -66.642 11.114 1.00 39.59 109 TRP A C 1
ATOM 869 O O . TRP A 1 109 ? -40.625 -66.691 10.264 1.00 39.59 109 TRP A O 1
ATOM 879 N N . LYS A 1 110 ? -42.138 -67.711 11.610 1.00 45.62 110 LYS A N 1
ATOM 880 C CA . LYS A 1 110 ? -41.904 -69.138 11.397 1.00 45.62 110 LYS A CA 1
ATOM 881 C C . LYS A 1 110 ? -42.350 -69.683 10.032 1.00 45.62 110 LYS A C 1
ATOM 883 O O . LYS A 1 110 ? -43.309 -69.202 9.447 1.00 45.62 110 LYS A O 1
ATOM 888 N N . ALA A 1 111 ? -41.686 -70.786 9.678 1.00 43.75 111 ALA A N 1
ATOM 889 C CA . ALA A 1 111 ? -42.172 -72.028 9.066 1.00 43.75 111 ALA A CA 1
ATOM 890 C C . ALA A 1 111 ? -43.626 -72.100 8.556 1.00 43.75 111 ALA A C 1
ATOM 892 O O . ALA A 1 111 ? -44.575 -71.965 9.331 1.00 43.75 111 ALA A O 1
ATOM 893 N N . SER A 1 112 ? -43.765 -72.545 7.307 1.00 53.62 112 SER A N 1
ATOM 894 C CA . SER A 1 112 ? -44.555 -73.723 6.912 1.00 53.62 112 SER A CA 1
ATOM 895 C C . SER A 1 112 ? -43.997 -74.287 5.613 1.00 53.62 112 SER A C 1
ATOM 897 O O . SER A 1 112 ? -43.576 -73.464 4.771 1.00 53.62 112 SER A O 1
#

pLDDT: mean 72.41, std 17.53, range [39.59, 92.81]

Solvent-accessible surface area (backbone atoms only — not comparable to full-atom values): 7572 Å² total; per-residue (Å²): 133,86,79,81,73,85,80,67,56,69,71,80,72,45,71,82,78,62,77,80,72,67,53,70,69,53,46,52,52,52,49,54,51,48,53,51,53,47,52,56,54,56,73,68,55,66,90,85,55,94,69,59,68,61,57,52,56,50,48,60,44,69,70,36,89,40,73,70,58,32,44,52,59,52,48,53,51,30,63,74,68,72,50,73,91,74,84,78,73,74,85,76,73,76,72,80,78,93,76,76,83,77,83,75,83,89,70,86,87,81,89,132

Secondary structure (DSSP, 8-state):
---------HHHHS-SSPPPPPPHHHHHHHHHHHHHHHHHHHHHS-TT-SS-HHHHHHHHHHT--SHHHHHHHHHHHHHHHT--S---------------------------

Sequence (112 aa):
MAQHHCQMSLEDFINVSGPEPLAAVQRSRMKDNFYSIVNHFRAAETSDNVYSRLLLVCYMYEYCRSELSQDTPLRTFYDFMGLDVFEASGLRTTQPSPSTSLDIPKSSWKAS

Organism: Ajellomyces capsulatus (NCBI:txid5037)

Nearest PDB structures (foldseek):
  6u8t-assembly2_D  TM=3.844E-01  e=8.186E+00  Pasteurella multocida subsp. multocida str. Pm70
  4g0u-assembly1_B  TM=3.404E-01  e=6.060E+00  Homo sapiens

Foldseek 3Di:
DDDPPPPDDPCNVDPPPADDQDDPVLLVVLVVVLCVVLVVVVVVDDPPDPDDPSVVLVVCLVPQPDSSSNVVSSVVVCVVVVHDSPPPDPPPPVPPPPPDPPDDDDDDDDDD

Mean predicted aligned error: 15.99 Å